Protein AF-A0A9E2X3F6-F1 (afdb_monomer)

Secondary structure (DSSP, 8-state):
-HHHHHHHHHHTTSTT--STHHHHHHHHHHHHHHHHHHHHHHHHTTTTSTTHHHHHHHHHHHHHHHHHHHHHHHHHHHHHHH-GGGSSSTT----HHHHHTT-HHHHHHHHT----TTTTTHHHHHHHHHH-

Solvent-accessible surface area (backbone atoms only — not comparable to full-atom values): 7876 Å² total; per-residue (Å²): 111,69,66,62,56,54,52,51,62,67,44,65,78,44,93,86,51,74,84,60,69,62,55,55,54,54,53,53,55,51,48,54,54,52,50,52,53,54,51,52,51,54,47,68,77,40,67,88,44,88,68,44,65,62,56,52,50,51,57,48,52,70,58,53,48,58,59,49,52,48,51,54,51,51,53,50,56,50,41,69,72,76,40,71,65,77,56,26,74,89,84,54,87,74,62,64,66,30,61,77,66,50,40,43,55,59,53,27,63,75,66,76,41,83,65,37,79,89,54,45,74,51,45,60,55,33,51,53,65,72,72,106

pLDDT: mean 71.15, std 11.15, range [44.84, 85.44]

Structure (mmCIF, N/CA/C/O backbone):
data_AF-A0A9E2X3F6-F1
#
_entry.id   AF-A0A9E2X3F6-F1
#
loop_
_atom_site.group_PDB
_atom_site.id
_atom_site.type_symbol
_atom_site.label_atom_id
_atom_site.label_alt_id
_atom_site.label_comp_id
_atom_site.label_asym_id
_atom_site.label_entity_id
_atom_site.label_seq_id
_atom_site.pdbx_PDB_ins_code
_atom_site.Cartn_x
_atom_site.Cartn_y
_atom_site.Cartn_z
_atom_site.occupancy
_atom_site.B_iso_or_equiv
_atom_site.auth_seq_id
_atom_site.auth_comp_id
_atom_site.auth_asym_id
_atom_site.auth_atom_id
_atom_site.pdbx_PDB_model_num
ATOM 1 N N . MET A 1 1 ? -3.197 -14.547 -2.027 1.00 50.81 1 MET A N 1
ATOM 2 C CA . MET A 1 1 ? -3.221 -13.470 -3.043 1.00 50.81 1 MET A CA 1
ATOM 3 C C . MET A 1 1 ? -1.952 -13.430 -3.884 1.00 50.81 1 MET A C 1
ATOM 5 O O . MET A 1 1 ? -2.072 -13.467 -5.096 1.00 50.81 1 MET A O 1
ATOM 9 N N . THR A 1 2 ? -0.755 -13.444 -3.293 1.00 49.09 2 THR A N 1
ATOM 10 C CA . THR A 1 2 ? 0.526 -13.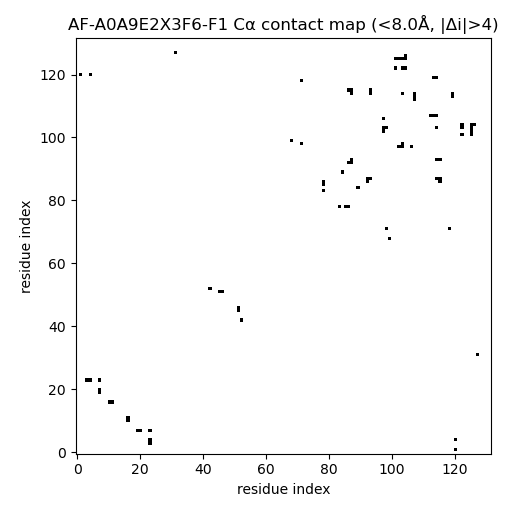394 -4.032 1.00 49.09 2 THR A CA 1
ATOM 11 C C . THR A 1 2 ? 0.735 -14.555 -5.012 1.00 49.09 2 THR A C 1
ATOM 13 O O . THR A 1 2 ? 1.149 -14.326 -6.141 1.00 49.09 2 THR A O 1
ATOM 16 N N . ILE A 1 3 ? 0.361 -15.784 -4.639 1.00 55.16 3 ILE A N 1
ATOM 17 C CA . ILE A 1 3 ? 0.476 -16.960 -5.524 1.00 55.16 3 ILE A CA 1
ATOM 18 C C . ILE A 1 3 ? -0.415 -16.820 -6.770 1.00 55.16 3 ILE A C 1
ATOM 20 O O . ILE A 1 3 ? 0.022 -17.143 -7.865 1.00 55.16 3 ILE A O 1
ATOM 24 N N . ALA A 1 4 ? -1.632 -16.285 -6.631 1.00 54.44 4 ALA A N 1
ATOM 25 C CA . ALA A 1 4 ? -2.560 -16.133 -7.755 1.00 54.44 4 ALA A CA 1
ATOM 26 C C . ALA A 1 4 ? -2.062 -15.111 -8.795 1.00 54.44 4 ALA A C 1
ATOM 28 O O . ALA A 1 4 ? -2.222 -15.330 -9.990 1.00 54.44 4 ALA A O 1
ATOM 29 N N . VAL A 1 5 ? -1.412 -14.035 -8.339 1.00 56.22 5 VAL A N 1
ATOM 30 C CA . VAL A 1 5 ? -0.845 -12.987 -9.207 1.00 56.22 5 VAL A CA 1
ATOM 31 C C . VAL A 1 5 ? 0.449 -13.449 -9.885 1.00 56.22 5 VAL A C 1
ATOM 33 O O . VAL A 1 5 ? 0.686 -13.150 -11.049 1.00 56.22 5 VAL A O 1
ATOM 36 N N . VAL A 1 6 ? 1.281 -14.225 -9.188 1.00 61.75 6 VAL A N 1
ATOM 37 C CA . VAL A 1 6 ? 2.499 -14.800 -9.785 1.00 61.75 6 VAL A CA 1
ATOM 38 C C . VAL A 1 6 ? 2.144 -15.861 -10.832 1.00 61.75 6 VAL A C 1
ATOM 40 O O . VAL A 1 6 ? 2.747 -15.901 -11.901 1.00 61.75 6 VAL A O 1
ATOM 43 N N . VAL A 1 7 ? 1.126 -16.683 -10.562 1.00 61.50 7 VAL A N 1
ATOM 44 C CA . VAL A 1 7 ? 0.634 -17.701 -11.502 1.00 61.50 7 VAL A CA 1
ATOM 45 C C . VAL A 1 7 ? -0.008 -17.067 -12.740 1.00 61.50 7 VAL A C 1
ATOM 47 O O . VAL A 1 7 ? 0.188 -17.578 -13.841 1.00 61.50 7 VAL A O 1
ATOM 50 N N . SER A 1 8 ? -0.720 -15.943 -12.604 1.00 56.91 8 SER A N 1
ATOM 51 C CA . SER A 1 8 ? -1.305 -15.259 -13.764 1.00 56.91 8 SER A CA 1
ATOM 52 C C . SER A 1 8 ? -0.246 -14.654 -14.684 1.00 56.91 8 SER A C 1
ATOM 54 O O . SER A 1 8 ? -0.401 -14.724 -15.899 1.00 56.91 8 SER A O 1
ATOM 56 N N . HIS A 1 9 ? 0.854 -14.128 -14.139 1.00 57.66 9 HIS A N 1
ATOM 57 C CA . HIS A 1 9 ? 1.935 -13.566 -14.952 1.00 57.66 9 HIS A CA 1
ATOM 58 C C . HIS A 1 9 ? 2.702 -14.644 -15.735 1.00 57.66 9 HIS A C 1
ATOM 60 O O . HIS A 1 9 ? 2.988 -14.449 -16.910 1.00 57.66 9 HIS A O 1
ATOM 66 N N . TYR A 1 10 ? 2.950 -15.812 -15.129 1.00 59.47 10 TYR A N 1
ATOM 67 C CA . TYR A 1 10 ? 3.650 -16.927 -15.787 1.00 59.47 10 TYR A CA 1
ATOM 68 C C . TYR A 1 10 ? 2.809 -17.672 -16.838 1.00 59.47 10 TYR A C 1
ATOM 70 O O . TYR A 1 10 ? 3.363 -18.239 -17.774 1.00 59.47 10 TYR A O 1
ATOM 78 N N . LEU A 1 11 ? 1.478 -17.696 -16.708 1.00 55.25 11 LEU A N 1
ATOM 79 C CA . LEU A 1 11 ? 0.592 -18.380 -17.664 1.00 55.25 11 LEU A CA 1
ATOM 80 C C . LEU A 1 11 ? 0.149 -17.489 -18.839 1.00 55.25 11 LEU A C 1
ATOM 82 O O . LEU A 1 11 ? -0.438 -17.995 -19.794 1.00 55.25 11 LEU A O 1
ATOM 86 N N . ALA A 1 12 ? 0.445 -16.186 -18.788 1.00 51.22 12 ALA A N 1
ATOM 87 C CA . ALA A 1 12 ? 0.141 -15.212 -19.840 1.00 51.22 12 ALA A CA 1
ATOM 88 C C . ALA A 1 12 ? 0.955 -15.417 -21.127 1.00 51.22 12 ALA A C 1
ATOM 90 O O . ALA A 1 12 ? 0.518 -15.018 -22.202 1.00 51.22 12 ALA A O 1
ATOM 91 N N . GLU A 1 13 ? 2.135 -16.035 -21.017 1.00 53.53 13 GLU A N 1
ATOM 92 C CA . GLU A 1 13 ? 3.046 -16.284 -22.141 1.00 53.53 13 GLU A CA 1
ATOM 93 C C . GLU A 1 13 ? 2.659 -17.515 -22.980 1.00 53.53 13 GLU A C 1
ATOM 95 O O . GLU A 1 13 ? 3.274 -17.781 -24.011 1.00 53.53 13 GLU A O 1
ATOM 100 N N . ILE A 1 14 ? 1.630 -18.272 -22.578 1.00 52.75 14 ILE A N 1
ATOM 101 C CA . ILE A 1 14 ? 1.162 -19.442 -23.326 1.00 52.75 14 ILE A CA 1
ATOM 102 C C . ILE A 1 14 ? 0.179 -18.975 -24.414 1.00 52.75 14 ILE A C 1
ATOM 104 O O . ILE A 1 14 ? -0.903 -18.473 -24.084 1.00 52.75 14 ILE A O 1
ATOM 108 N N . PRO A 1 15 ? 0.475 -19.176 -25.714 1.00 44.84 15 PRO A N 1
ATOM 109 C CA . PRO A 1 15 ? -0.506 -18.946 -26.764 1.00 44.84 15 PRO A CA 1
ATOM 110 C C . PRO A 1 15 ? -1.668 -19.925 -26.535 1.00 44.84 15 PRO A C 1
ATOM 112 O O . PRO A 1 15 ? -1.455 -21.135 -26.551 1.00 44.84 15 PRO A O 1
ATOM 115 N N . HIS A 1 16 ? -2.873 -19.387 -26.291 1.00 56.94 16 HIS A N 1
ATOM 116 C CA . HIS A 1 16 ? -4.110 -20.068 -25.840 1.00 56.94 16 HIS A CA 1
ATOM 117 C C . HIS A 1 16 ? -4.336 -20.192 -24.315 1.00 56.94 16 HIS A C 1
ATOM 119 O O . HIS A 1 16 ? -5.149 -21.008 -23.879 1.00 56.94 16 HIS A O 1
ATOM 125 N N . GLY A 1 17 ? -3.683 -19.357 -23.500 1.00 47.09 17 GLY A N 1
ATOM 126 C CA . GLY A 1 17 ? -3.933 -19.253 -22.059 1.00 47.09 17 GLY A CA 1
ATOM 127 C C . GLY A 1 17 ? -5.396 -18.942 -21.698 1.00 47.09 17 GLY A C 1
ATOM 128 O O . GLY A 1 17 ? -6.033 -18.056 -22.261 1.00 47.09 17 GLY A O 1
ATOM 129 N N . ILE A 1 18 ? -5.913 -19.708 -20.737 1.00 54.97 18 ILE A N 1
ATOM 130 C CA . ILE A 1 18 ? -7.241 -19.612 -20.110 1.00 54.97 18 ILE A CA 1
ATOM 131 C C . ILE A 1 18 ? -7.536 -18.138 -19.745 1.00 54.97 18 ILE A C 1
ATOM 133 O O . ILE A 1 18 ? -6.625 -17.485 -19.232 1.00 54.97 18 ILE A O 1
ATOM 137 N N . PRO A 1 19 ? -8.768 -17.603 -19.910 1.00 52.75 19 PRO A N 1
ATOM 138 C CA . PRO A 1 19 ? -9.151 -16.243 -19.492 1.00 52.75 19 PRO A CA 1
ATOM 139 C C . PRO A 1 19 ? -9.201 -16.082 -17.954 1.00 52.75 19 PRO A C 1
ATOM 141 O O . PRO A 1 19 ? -10.133 -15.535 -17.378 1.00 52.75 19 PRO A O 1
ATOM 144 N N . ALA A 1 20 ? -8.179 -16.566 -17.251 1.00 52.72 20 ALA A N 1
ATOM 145 C CA . ALA A 1 20 ? -7.967 -16.407 -15.820 1.00 52.72 20 ALA A CA 1
ATOM 146 C C . ALA A 1 20 ? -7.478 -14.990 -15.453 1.00 52.72 20 ALA A C 1
ATOM 148 O O . ALA A 1 20 ? -7.402 -14.654 -14.272 1.00 52.72 20 ALA A O 1
ATOM 149 N N . PHE A 1 21 ? -7.175 -14.148 -16.449 1.00 50.94 21 PHE A N 1
ATOM 150 C CA . PHE A 1 21 ? -6.758 -12.758 -16.254 1.00 50.94 21 PHE A CA 1
ATOM 151 C C . PHE A 1 21 ? -7.871 -11.854 -15.707 1.00 50.94 21 PHE A C 1
ATOM 153 O O . PHE A 1 21 ? -7.578 -10.991 -14.884 1.00 50.94 21 PHE A O 1
ATOM 160 N N . GLU A 1 22 ? -9.139 -12.070 -16.074 1.00 53.09 22 GLU A N 1
ATOM 161 C CA . GLU A 1 22 ? -10.256 -11.278 -15.525 1.00 53.09 22 GLU A CA 1
ATOM 162 C C . GLU A 1 22 ? -10.549 -11.620 -14.057 1.00 53.09 22 GLU A C 1
ATOM 164 O O . GLU A 1 22 ? -10.910 -10.752 -13.262 1.00 53.09 22 GLU A O 1
ATOM 169 N N . VAL A 1 23 ? -10.313 -12.872 -13.656 1.00 57.25 23 VAL A N 1
ATOM 170 C CA . VAL A 1 23 ? -10.591 -13.345 -12.290 1.00 57.25 23 VAL A CA 1
ATOM 171 C C . VAL A 1 23 ? -9.664 -12.681 -11.263 1.00 57.25 23 VAL A C 1
ATOM 173 O O . VAL A 1 23 ? -10.073 -12.430 -10.129 1.00 57.25 23 VAL A O 1
ATOM 176 N N . GLY A 1 24 ? -8.427 -12.355 -11.657 1.00 61.66 24 GLY A N 1
ATOM 177 C CA . GLY A 1 24 ? -7.458 -11.686 -10.787 1.00 61.66 24 GLY A CA 1
ATOM 178 C C . GLY A 1 24 ? -7.898 -10.284 -10.359 1.00 61.66 24 GLY A C 1
ATOM 179 O O . GLY A 1 24 ? -7.782 -9.949 -9.183 1.00 61.66 24 GLY A O 1
ATOM 180 N N . TRP A 1 25 ? -8.451 -9.494 -11.283 1.00 65.69 25 TRP A N 1
ATOM 181 C CA . TRP A 1 25 ? -8.937 -8.138 -10.999 1.00 65.69 25 TRP A CA 1
ATOM 182 C C . TRP A 1 25 ? -10.188 -8.151 -10.119 1.00 65.69 25 TRP A C 1
ATOM 184 O O . TRP A 1 25 ? -10.235 -7.450 -9.112 1.00 65.69 25 TRP A O 1
ATOM 194 N N . ILE A 1 26 ? -11.139 -9.043 -10.411 1.00 74.94 26 ILE A N 1
ATOM 195 C CA . ILE A 1 26 ? -12.354 -9.214 -9.598 1.00 74.94 26 ILE A CA 1
ATOM 196 C C . ILE A 1 26 ? -12.002 -9.604 -8.154 1.00 74.94 26 ILE A C 1
ATOM 198 O O . ILE A 1 26 ? -12.633 -9.135 -7.208 1.00 74.94 26 ILE A O 1
ATOM 202 N N . ALA A 1 27 ? -10.980 -10.443 -7.958 1.00 72.94 27 ALA A N 1
ATOM 203 C CA . ALA A 1 27 ? -10.528 -10.824 -6.622 1.00 72.94 27 ALA A CA 1
ATOM 204 C C . ALA A 1 27 ? -9.953 -9.637 -5.829 1.00 72.94 27 ALA A C 1
ATOM 206 O O . ALA A 1 27 ? -10.124 -9.582 -4.610 1.00 72.94 27 ALA A O 1
ATOM 207 N N . VAL A 1 28 ? -9.291 -8.693 -6.504 1.00 72.88 28 VAL A N 1
ATOM 208 C CA . VAL A 1 28 ? -8.776 -7.462 -5.888 1.00 72.88 28 VAL A CA 1
ATOM 209 C C . VAL A 1 28 ? -9.933 -6.550 -5.478 1.00 72.88 28 VAL A C 1
ATOM 211 O O . VAL A 1 28 ? -9.974 -6.109 -4.329 1.00 72.88 28 VAL A O 1
ATOM 214 N N . ASP A 1 29 ? -10.916 -6.348 -6.355 1.00 78.50 29 ASP A N 1
ATOM 215 C CA . ASP A 1 29 ? -12.100 -5.536 -6.046 1.00 78.50 29 ASP A CA 1
ATOM 216 C C . ASP A 1 29 ? -12.903 -6.130 -4.879 1.00 78.50 29 ASP A C 1
ATOM 218 O O . ASP A 1 29 ? -13.253 -5.433 -3.923 1.00 78.50 29 ASP A O 1
ATOM 222 N N . ALA A 1 30 ? -13.130 -7.447 -4.899 1.00 81.38 30 ALA A N 1
ATOM 223 C CA . ALA A 1 30 ? -13.812 -8.155 -3.819 1.00 81.38 30 ALA A CA 1
ATOM 224 C C . ALA A 1 30 ? -13.055 -8.047 -2.485 1.00 81.38 30 ALA A C 1
ATOM 226 O O . ALA A 1 30 ? -13.679 -7.886 -1.434 1.00 81.38 30 ALA A O 1
ATOM 227 N N . PHE A 1 31 ? -11.719 -8.099 -2.511 1.00 79.88 31 PHE A N 1
ATOM 228 C CA . PHE A 1 31 ? -10.893 -7.924 -1.318 1.00 79.88 31 PHE A CA 1
ATOM 229 C C . PHE A 1 31 ? -11.077 -6.533 -0.695 1.00 79.88 31 PHE A C 1
ATOM 231 O O . PHE A 1 31 ? -11.286 -6.438 0.517 1.00 79.88 31 PHE A O 1
ATOM 238 N N . PHE A 1 32 ? -11.079 -5.466 -1.503 1.00 77.94 32 PHE A N 1
ATOM 239 C CA . PHE A 1 32 ? -11.294 -4.103 -1.006 1.00 77.94 32 PHE A CA 1
ATOM 240 C C . PHE A 1 32 ? -12.693 -3.912 -0.410 1.00 77.94 32 PHE A C 1
ATOM 242 O O . PHE A 1 32 ? -12.818 -3.373 0.693 1.00 77.94 32 PHE A O 1
ATOM 249 N N . VAL A 1 33 ? -13.738 -4.411 -1.079 1.00 83.88 33 VAL A N 1
ATOM 250 C CA . VAL A 1 33 ? -15.124 -4.326 -0.581 1.00 83.88 33 VAL A CA 1
ATOM 251 C C . VAL A 1 33 ? -15.280 -5.065 0.750 1.00 83.88 33 VAL A C 1
ATOM 253 O O . VAL A 1 33 ? -15.851 -4.525 1.700 1.00 83.88 33 VAL A O 1
ATOM 256 N N . LEU A 1 34 ? -14.743 -6.285 0.851 1.00 84.06 34 LEU A N 1
ATOM 257 C CA . LEU A 1 34 ? -14.814 -7.080 2.078 1.00 84.06 34 LEU A CA 1
ATOM 258 C C . LEU A 1 34 ? -14.001 -6.462 3.220 1.00 84.06 34 LEU A C 1
ATOM 260 O O . LEU A 1 34 ? -14.471 -6.463 4.359 1.00 84.06 34 LEU A O 1
ATOM 264 N N . SER A 1 35 ? -12.816 -5.913 2.934 1.00 80.44 35 SER A N 1
ATOM 265 C CA . SER A 1 35 ? -12.009 -5.212 3.938 1.00 80.44 35 SER A CA 1
ATOM 266 C C . SER A 1 35 ? -12.777 -4.014 4.505 1.00 80.44 35 SER A C 1
ATOM 268 O O . SER A 1 35 ? -12.950 -3.919 5.721 1.00 80.44 35 SER A O 1
ATOM 270 N N . GLY A 1 36 ? -13.354 -3.177 3.633 1.00 79.31 36 GLY A N 1
ATOM 271 C CA . GLY A 1 36 ? -14.189 -2.036 4.023 1.00 79.31 36 GLY A CA 1
ATOM 272 C C . GLY A 1 36 ? -15.390 -2.435 4.883 1.00 79.31 36 GLY A C 1
ATOM 273 O O . GLY A 1 36 ? -15.612 -1.854 5.945 1.00 79.31 36 GLY A O 1
ATOM 274 N N . TYR A 1 37 ? -16.124 -3.478 4.482 1.00 84.50 37 TYR A N 1
ATOM 275 C CA . TYR A 1 37 ? -17.259 -3.999 5.251 1.00 84.50 37 TYR A CA 1
ATOM 276 C C . TYR A 1 37 ? -16.851 -4.466 6.656 1.00 84.50 37 TYR A C 1
ATOM 278 O O . TYR A 1 37 ? -17.541 -4.186 7.638 1.00 84.50 37 TYR A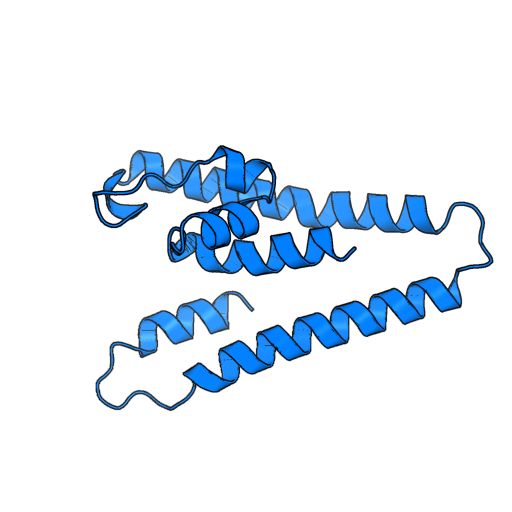 O 1
ATOM 286 N N . LEU A 1 38 ? -15.723 -5.168 6.775 1.00 81.56 38 LEU A N 1
ATOM 287 C CA . LEU A 1 38 ? -15.260 -5.730 8.043 1.00 81.56 38 LEU A CA 1
ATOM 288 C C . LEU A 1 38 ? -14.752 -4.637 8.996 1.00 81.56 38 LEU A C 1
ATOM 290 O O . LEU A 1 38 ? -15.020 -4.701 10.196 1.00 81.56 38 LEU A O 1
ATOM 294 N N . ILE A 1 39 ? -14.079 -3.608 8.468 1.00 76.56 39 ILE A N 1
ATOM 295 C CA . ILE A 1 39 ? -13.666 -2.425 9.239 1.00 76.56 39 ILE A CA 1
ATOM 296 C C . ILE A 1 39 ? -14.895 -1.653 9.722 1.00 76.56 39 ILE A C 1
ATOM 298 O O . ILE A 1 39 ? -14.990 -1.357 10.910 1.00 76.56 39 ILE A O 1
ATOM 302 N N . ALA A 1 40 ? -15.847 -1.368 8.828 1.00 80.88 40 ALA A N 1
ATOM 303 C CA . ALA A 1 40 ? -17.049 -0.610 9.162 1.00 80.88 40 ALA A CA 1
ATOM 304 C C . ALA A 1 40 ? -17.866 -1.298 10.266 1.00 80.88 40 ALA A C 1
ATOM 306 O O . ALA A 1 40 ? -18.232 -0.649 11.244 1.00 80.88 40 ALA A O 1
ATOM 307 N N . ASN A 1 41 ? -18.078 -2.616 10.170 1.00 79.38 41 ASN A N 1
ATOM 308 C CA . ASN A 1 41 ? -18.749 -3.380 11.228 1.00 79.38 41 ASN A CA 1
ATOM 309 C C . ASN A 1 41 ? -17.982 -3.329 12.553 1.00 79.38 41 ASN A C 1
ATOM 311 O O . ASN A 1 41 ? -18.581 -3.118 13.601 1.00 79.38 41 ASN A O 1
ATOM 315 N N . LEU A 1 42 ? -16.655 -3.468 12.522 1.00 76.56 42 LEU A N 1
ATOM 316 C CA . LEU A 1 42 ? -15.850 -3.423 13.741 1.00 76.56 42 LEU A CA 1
ATOM 317 C C . LEU A 1 42 ? -15.881 -2.044 14.419 1.00 76.56 42 LEU A C 1
ATOM 319 O O . LEU A 1 42 ? -15.848 -1.966 15.648 1.00 76.56 42 LEU A O 1
ATOM 323 N N . ILE A 1 43 ? -15.917 -0.973 13.624 1.00 76.06 43 ILE A N 1
ATOM 324 C CA . ILE A 1 43 ? -16.063 0.401 14.109 1.00 76.06 43 ILE A CA 1
ATOM 325 C C . ILE A 1 43 ? -17.442 0.582 14.745 1.00 76.06 43 ILE A C 1
ATOM 327 O O . ILE A 1 43 ? -17.515 1.064 15.873 1.00 76.06 43 ILE A O 1
ATOM 331 N N . LEU A 1 44 ? -18.510 0.154 14.066 1.00 77.88 44 LEU A N 1
ATOM 332 C CA . LEU A 1 44 ? -19.883 0.249 14.571 1.00 77.88 44 LEU A CA 1
ATOM 333 C C . LEU A 1 44 ? -20.078 -0.540 15.875 1.00 77.88 44 LEU A C 1
ATOM 335 O O . LEU A 1 44 ? -20.657 -0.012 16.819 1.00 77.88 44 LEU A O 1
ATOM 339 N N . ASP A 1 45 ? -19.513 -1.745 15.977 1.00 76.00 45 ASP A N 1
ATOM 340 C CA . ASP A 1 45 ? -19.615 -2.603 17.168 1.00 76.00 45 ASP A CA 1
ATOM 341 C C . ASP A 1 45 ? -18.902 -2.039 18.408 1.00 76.00 45 ASP A C 1
ATOM 343 O O . ASP A 1 45 ? -19.127 -2.496 19.533 1.00 76.00 45 ASP A O 1
ATOM 347 N N . LYS A 1 46 ? -17.960 -1.107 18.226 1.00 69.12 46 LYS A N 1
ATOM 348 C CA . LYS A 1 46 ? -17.052 -0.666 19.298 1.00 69.12 46 LYS A CA 1
ATOM 349 C C . LYS A 1 46 ? -16.913 0.846 19.410 1.00 69.12 46 LYS A C 1
ATOM 351 O O . LYS A 1 46 ? -16.021 1.315 20.121 1.00 69.12 46 LYS A O 1
ATOM 356 N N . ILE A 1 47 ? -17.821 1.585 18.776 1.00 70.88 47 ILE A N 1
ATOM 357 C CA . ILE A 1 47 ? -17.835 3.050 18.760 1.00 70.88 47 ILE A CA 1
ATOM 358 C C . ILE A 1 47 ? -17.967 3.648 20.171 1.00 70.88 47 ILE A C 1
ATOM 360 O O . ILE A 1 47 ? -17.370 4.681 20.458 1.00 70.88 47 ILE A O 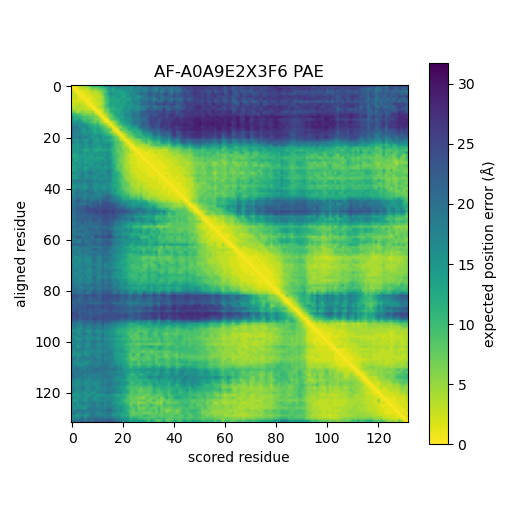1
ATOM 364 N N . ASP A 1 48 ? -18.639 2.937 21.084 1.00 69.88 48 ASP A N 1
ATOM 365 C CA . ASP A 1 48 ? -18.889 3.385 22.462 1.00 69.88 48 ASP A CA 1
ATOM 366 C C . ASP A 1 48 ? -17.709 3.163 23.428 1.00 69.88 48 ASP A C 1
ATOM 368 O O . ASP A 1 48 ? -17.771 3.547 24.599 1.00 69.88 48 ASP A O 1
ATOM 372 N N . ARG A 1 49 ? -16.604 2.540 22.986 1.00 69.94 49 ARG A N 1
ATOM 373 C CA . ARG A 1 49 ? -15.427 2.316 23.842 1.00 69.94 49 ARG A CA 1
ATOM 374 C C . ARG A 1 49 ? -14.349 3.368 23.608 1.00 69.94 49 ARG A C 1
ATOM 376 O O . ARG A 1 49 ? -13.646 3.351 22.597 1.00 69.94 49 ARG A O 1
ATOM 383 N N . ALA A 1 50 ? -14.135 4.218 24.613 1.00 62.34 50 ALA A N 1
ATOM 384 C CA . ALA A 1 50 ? -12.996 5.132 24.659 1.00 62.34 50 ALA A CA 1
ATOM 385 C C . ALA A 1 50 ? -11.669 4.372 24.426 1.00 62.34 50 ALA A C 1
ATOM 387 O O . ALA A 1 50 ? -11.443 3.309 25.006 1.00 62.34 50 ALA A O 1
ATOM 388 N N . ASN A 1 51 ? -10.797 4.915 23.568 1.00 66.50 51 ASN A N 1
ATOM 389 C CA . ASN A 1 51 ? -9.503 4.349 23.140 1.00 66.50 51 ASN A CA 1
ATOM 390 C C . ASN A 1 51 ? -9.533 3.070 22.279 1.00 66.50 51 ASN A C 1
ATOM 392 O O . ASN A 1 51 ? -8.464 2.531 21.978 1.00 66.50 51 ASN A O 1
ATOM 396 N N . PHE A 1 52 ? -10.698 2.581 21.833 1.00 68.25 52 PHE A N 1
ATOM 397 C CA . PHE A 1 52 ? -10.739 1.385 20.983 1.00 68.25 52 PHE A CA 1
ATOM 398 C C . PHE A 1 52 ? -10.021 1.589 19.640 1.00 68.25 52 PHE A C 1
ATOM 400 O O . PHE A 1 52 ? -9.228 0.734 19.241 1.00 68.25 52 PHE A O 1
ATOM 407 N N . PHE A 1 53 ? -10.237 2.738 18.993 1.00 68.00 53 PHE A N 1
ATOM 408 C CA . PHE A 1 53 ? -9.619 3.069 17.710 1.00 68.00 53 PHE A CA 1
ATOM 409 C C . PHE A 1 53 ? -8.089 2.992 17.788 1.00 68.00 53 PHE A C 1
ATOM 411 O O . PHE A 1 53 ? -7.481 2.198 17.075 1.00 68.00 53 PHE A O 1
ATOM 418 N N . SER A 1 54 ? -7.456 3.709 18.719 1.00 70.12 54 SER A N 1
ATOM 419 C CA . SER A 1 54 ? -5.990 3.766 18.817 1.00 70.12 54 SER A CA 1
ATOM 420 C C . SER A 1 54 ? -5.350 2.392 19.045 1.00 70.12 54 SER A C 1
ATOM 422 O O . SER A 1 54 ? -4.356 2.056 18.408 1.00 70.12 54 SER A O 1
ATOM 424 N N . VAL A 1 55 ? -5.929 1.557 19.914 1.00 75.25 55 VAL A N 1
ATOM 425 C CA . VAL A 1 55 ? -5.391 0.212 20.191 1.00 75.25 55 VAL A CA 1
ATOM 426 C C . VAL A 1 55 ? -5.593 -0.726 19.002 1.00 75.25 55 VAL A C 1
ATOM 428 O O . VAL A 1 55 ? -4.729 -1.560 18.721 1.00 75.25 55 VAL A O 1
ATOM 431 N N . PHE A 1 56 ? -6.721 -0.602 18.304 1.00 74.38 56 PHE A N 1
ATOM 432 C CA . PHE A 1 56 ? -7.000 -1.389 17.112 1.00 74.38 56 PHE A CA 1
ATOM 433 C C . PHE A 1 56 ? -6.034 -1.045 15.971 1.00 74.38 56 PHE A C 1
ATOM 435 O O . PHE A 1 56 ? -5.389 -1.951 15.436 1.00 74.38 56 PHE A O 1
ATOM 442 N N . TYR A 1 57 ? -5.866 0.247 15.673 1.00 72.69 57 TYR A N 1
ATOM 443 C CA . TYR A 1 57 ? -4.954 0.729 14.637 1.00 72.69 57 TYR A CA 1
ATOM 444 C C . TYR A 1 57 ? -3.507 0.335 14.935 1.00 72.69 57 TYR A C 1
ATOM 446 O O . TYR A 1 57 ? -2.869 -0.310 14.107 1.00 72.69 57 TYR A O 1
ATOM 454 N N . VAL A 1 58 ? -3.004 0.610 16.143 1.00 77.00 58 VAL A N 1
ATOM 455 C CA . VAL A 1 58 ? -1.604 0.318 16.502 1.00 77.00 58 VAL A CA 1
ATOM 456 C C . VAL A 1 58 ? -1.288 -1.176 16.400 1.00 77.00 58 VAL A C 1
ATOM 458 O O . VAL A 1 58 ? -0.253 -1.553 15.857 1.00 77.00 58 VAL A O 1
ATOM 461 N N . ARG A 1 59 ? -2.185 -2.058 16.862 1.00 77.81 59 ARG A N 1
ATOM 462 C CA . ARG A 1 59 ? -1.965 -3.513 16.762 1.00 77.81 59 ARG A CA 1
ATOM 463 C C . ARG A 1 59 ? -1.943 -4.006 15.320 1.00 77.81 59 ARG A C 1
ATOM 465 O O . ARG A 1 59 ? -1.211 -4.947 15.021 1.00 77.81 59 ARG A O 1
ATOM 472 N N . ARG A 1 60 ? -2.751 -3.403 14.445 1.00 78.12 60 ARG A N 1
ATOM 473 C CA . ARG A 1 60 ? -2.806 -3.765 13.028 1.00 78.12 60 ARG A CA 1
ATOM 474 C C . ARG A 1 60 ? -1.550 -3.289 12.301 1.00 78.12 60 ARG A C 1
ATOM 476 O O . ARG A 1 60 ? -0.864 -4.129 11.723 1.00 78.12 60 ARG A O 1
ATOM 483 N N . PHE A 1 61 ? -1.191 -2.015 12.467 1.00 78.69 61 PHE A N 1
ATOM 484 C CA . PHE A 1 61 ? 0.029 -1.416 11.919 1.00 78.69 61 PHE A CA 1
ATOM 485 C C . PHE A 1 61 ? 1.291 -2.175 12.348 1.00 78.69 61 PHE A C 1
ATOM 487 O O . PHE A 1 61 ? 2.126 -2.518 11.515 1.00 78.69 61 PHE A O 1
ATOM 494 N N . CYS A 1 62 ? 1.414 -2.536 13.631 1.00 78.50 62 CYS A N 1
ATOM 495 C CA . CYS A 1 62 ? 2.553 -3.317 14.125 1.00 78.50 62 CYS A CA 1
ATOM 496 C C . CYS A 1 62 ? 2.606 -4.758 13.593 1.00 78.50 62 CYS A C 1
ATOM 498 O O . CYS A 1 62 ? 3.618 -5.423 13.796 1.00 78.50 62 CYS A O 1
ATOM 500 N N . ARG A 1 63 ? 1.553 -5.266 12.940 1.00 77.81 63 ARG A N 1
ATOM 501 C CA . ARG A 1 63 ? 1.533 -6.613 12.351 1.00 77.81 63 ARG A CA 1
ATOM 502 C C . ARG A 1 63 ? 1.800 -6.596 10.846 1.00 77.81 63 ARG A C 1
ATOM 504 O O . ARG A 1 63 ? 2.500 -7.482 10.368 1.00 77.81 63 ARG A O 1
ATOM 511 N N . THR A 1 64 ? 1.251 -5.631 10.108 1.00 79.19 64 THR A N 1
ATOM 512 C CA . THR A 1 64 ? 1.349 -5.551 8.636 1.00 79.19 64 THR A CA 1
ATOM 513 C C . THR A 1 64 ? 2.639 -4.874 8.171 1.00 79.19 64 THR A C 1
ATOM 515 O O . THR A 1 64 ? 3.326 -5.401 7.287 1.00 79.19 64 THR A O 1
ATOM 518 N N . LEU A 1 65 ? 3.036 -3.771 8.817 1.00 80.38 65 LEU A N 1
ATOM 519 C CA . LEU A 1 65 ? 4.239 -3.020 8.450 1.00 80.38 65 LEU A CA 1
ATOM 520 C C . LEU A 1 65 ? 5.536 -3.840 8.524 1.00 80.38 65 LEU A C 1
ATOM 522 O O . LEU A 1 65 ? 6.325 -3.745 7.584 1.00 80.38 65 LEU A O 1
ATOM 526 N N . PRO A 1 66 ? 5.798 -4.672 9.557 1.00 80.50 66 PRO A N 1
ATOM 527 C CA . PRO A 1 66 ? 7.057 -5.411 9.623 1.00 80.50 66 PRO A CA 1
ATOM 528 C C . PRO A 1 66 ? 7.223 -6.368 8.446 1.00 80.50 66 PRO A C 1
ATOM 530 O O . PRO A 1 66 ? 8.295 -6.427 7.851 1.00 80.50 66 PRO A O 1
ATOM 533 N N . SER A 1 67 ? 6.154 -7.080 8.071 1.00 83.62 67 SER A N 1
ATOM 534 C CA . SER A 1 67 ? 6.185 -7.974 6.910 1.00 83.62 67 SER A CA 1
ATOM 535 C C . SER A 1 67 ? 6.375 -7.217 5.599 1.00 83.62 67 SER A C 1
ATOM 537 O O . SER A 1 67 ? 7.090 -7.698 4.721 1.00 83.62 67 SER A O 1
ATOM 539 N N . TYR A 1 68 ? 5.788 -6.023 5.481 1.00 84.12 68 TYR A N 1
ATOM 540 C CA . TYR A 1 68 ? 5.953 -5.170 4.312 1.00 84.12 68 TYR A CA 1
ATOM 541 C C . TYR A 1 68 ? 7.397 -4.690 4.159 1.00 84.12 68 TYR A C 1
ATOM 543 O O . TYR A 1 68 ? 8.021 -4.932 3.127 1.00 84.12 68 TYR A O 1
ATOM 551 N N . PHE A 1 69 ? 7.957 -4.073 5.204 1.00 83.56 69 PHE A N 1
ATOM 552 C CA . PHE A 1 69 ? 9.329 -3.572 5.171 1.00 83.56 69 PHE A CA 1
ATOM 553 C C . PHE A 1 69 ? 10.339 -4.696 4.974 1.00 83.56 69 PHE A C 1
ATOM 555 O O . PHE A 1 69 ? 11.276 -4.528 4.201 1.00 83.56 69 PHE A O 1
ATOM 562 N N . LEU A 1 70 ? 10.132 -5.855 5.605 1.00 85.44 70 LEU A N 1
ATOM 563 C CA . LEU A 1 70 ? 10.990 -7.018 5.397 1.00 85.44 70 LEU A CA 1
ATOM 564 C C . LEU A 1 70 ? 10.948 -7.461 3.931 1.00 85.44 70 LEU A C 1
ATOM 566 O O . LEU A 1 70 ? 11.998 -7.620 3.322 1.00 85.44 70 LEU A O 1
ATOM 570 N N . CYS A 1 71 ? 9.761 -7.568 3.329 1.00 83.31 71 CYS A N 1
ATOM 571 C CA . CYS A 1 71 ? 9.621 -7.925 1.918 1.00 83.31 71 CYS A CA 1
ATOM 572 C C . CYS A 1 71 ? 10.327 -6.920 0.991 1.00 83.31 71 CYS A C 1
ATOM 574 O O . CYS A 1 71 ? 11.128 -7.330 0.151 1.00 83.31 71 CYS A O 1
ATOM 576 N N . VAL A 1 72 ? 10.096 -5.616 1.185 1.00 81.44 72 VAL A N 1
ATOM 577 C CA . VAL A 1 72 ? 10.714 -4.550 0.377 1.00 81.44 72 VAL A CA 1
ATOM 578 C C . VAL A 1 72 ? 12.234 -4.548 0.533 1.00 81.44 72 VAL A C 1
ATOM 580 O O . VAL A 1 72 ? 12.941 -4.510 -0.468 1.00 81.44 72 VAL A O 1
ATOM 583 N N . ILE A 1 73 ? 12.754 -4.632 1.761 1.00 82.44 73 ILE A N 1
ATOM 584 C CA . ILE A 1 73 ? 14.200 -4.622 2.031 1.00 82.44 73 ILE A CA 1
ATOM 585 C C . ILE A 1 73 ? 14.865 -5.887 1.487 1.00 82.44 73 ILE A C 1
ATOM 587 O O . ILE A 1 73 ? 15.916 -5.793 0.860 1.00 82.44 73 ILE A O 1
ATOM 591 N N . THR A 1 74 ? 14.272 -7.065 1.696 1.00 82.81 74 THR A N 1
ATOM 592 C CA . THR A 1 74 ? 14.824 -8.333 1.206 1.00 82.81 74 THR A CA 1
ATOM 593 C C . THR A 1 74 ? 14.842 -8.373 -0.316 1.00 82.81 74 THR A C 1
ATOM 595 O O . THR A 1 74 ? 15.874 -8.706 -0.891 1.00 82.81 74 THR A O 1
ATOM 598 N N . LEU A 1 75 ? 13.752 -7.982 -0.981 1.00 77.81 75 LEU A N 1
ATOM 599 C CA . LEU A 1 75 ? 13.730 -7.881 -2.441 1.00 77.81 75 LEU A CA 1
ATOM 600 C C . LEU A 1 75 ? 14.732 -6.836 -2.934 1.00 77.81 75 LEU A C 1
ATOM 602 O O . LEU A 1 75 ? 15.461 -7.103 -3.887 1.00 77.81 75 LEU A O 1
ATOM 606 N N . PHE A 1 76 ? 14.842 -5.695 -2.246 1.00 75.88 76 PHE A N 1
ATOM 607 C CA . PHE A 1 76 ? 15.815 -4.669 -2.602 1.00 75.88 76 PHE A CA 1
ATOM 608 C C . PHE A 1 76 ? 17.258 -5.178 -2.499 1.00 75.88 76 PHE A C 1
ATOM 610 O O . PHE A 1 76 ? 18.057 -4.974 -3.410 1.00 75.88 76 PHE A O 1
ATOM 617 N N . ALA A 1 77 ? 17.582 -5.889 -1.419 1.00 79.44 77 ALA A N 1
ATOM 618 C CA . ALA A 1 77 ? 18.898 -6.473 -1.188 1.00 79.44 77 ALA A CA 1
ATOM 619 C C . ALA A 1 77 ? 19.234 -7.598 -2.181 1.00 79.44 77 ALA A C 1
ATOM 621 O O . ALA A 1 77 ? 20.368 -7.704 -2.632 1.00 79.44 77 ALA A O 1
ATOM 622 N N . ILE A 1 78 ? 18.260 -8.433 -2.546 1.00 76.50 78 ILE A N 1
ATOM 623 C CA . ILE A 1 78 ? 18.455 -9.504 -3.533 1.00 76.50 78 ILE A CA 1
ATOM 624 C C . ILE A 1 78 ? 18.737 -8.907 -4.913 1.00 76.50 78 ILE A C 1
ATOM 626 O O . ILE A 1 78 ? 19.688 -9.299 -5.590 1.00 76.50 78 ILE A O 1
ATOM 630 N N . LEU A 1 79 ? 17.929 -7.936 -5.331 1.00 70.56 79 LEU A N 1
ATOM 631 C CA . LEU A 1 79 ? 18.035 -7.356 -6.662 1.00 70.56 79 LEU A CA 1
ATOM 632 C C . LEU A 1 79 ? 19.231 -6.395 -6.795 1.00 70.56 79 LEU A C 1
ATOM 634 O O . LEU A 1 79 ? 19.740 -6.219 -7.899 1.00 70.56 79 LEU A O 1
ATOM 638 N N . SER A 1 80 ? 19.714 -5.783 -5.706 1.00 69.69 80 SER A N 1
ATOM 639 C CA . SER A 1 80 ? 20.964 -5.005 -5.733 1.00 69.69 80 SER A CA 1
ATOM 640 C C . SER A 1 80 ? 22.199 -5.885 -5.963 1.00 69.69 80 SER A C 1
ATOM 642 O O . SER A 1 80 ? 23.185 -5.413 -6.525 1.00 69.69 80 SER A O 1
ATOM 644 N N . VAL A 1 81 ? 22.127 -7.169 -5.590 1.00 74.00 81 VAL A N 1
ATOM 645 C CA . VAL A 1 81 ? 23.187 -8.167 -5.803 1.00 74.00 81 VAL A CA 1
ATOM 646 C C . VAL A 1 81 ? 23.067 -8.853 -7.169 1.00 74.00 81 VAL A C 1
ATOM 648 O O . VAL A 1 81 ? 24.082 -9.103 -7.813 1.00 74.00 81 VAL A O 1
ATOM 651 N N . LEU A 1 82 ? 21.846 -9.151 -7.632 1.00 68.50 82 LEU A N 1
ATOM 652 C CA . LEU A 1 82 ? 21.599 -9.948 -8.847 1.00 68.50 82 LEU A CA 1
ATOM 653 C C . LEU A 1 82 ? 21.627 -9.168 -10.176 1.00 68.50 82 LEU A C 1
ATOM 655 O O . LEU A 1 82 ? 21.515 -9.804 -11.220 1.00 68.50 82 LEU A O 1
ATOM 659 N N . SER A 1 83 ? 21.850 -7.847 -10.143 1.00 60.25 83 SER A N 1
ATOM 660 C CA . SER A 1 83 ? 22.015 -6.897 -11.266 1.00 60.25 83 SER A CA 1
ATOM 661 C C . SER A 1 83 ? 20.887 -5.846 -11.335 1.00 60.25 83 SER A C 1
ATOM 663 O O . SER A 1 83 ? 19.707 -6.208 -11.381 1.00 60.25 83 SER A O 1
ATOM 665 N N . PRO A 1 84 ? 21.220 -4.537 -11.416 1.00 59.56 84 PRO A N 1
ATOM 666 C CA . PRO A 1 84 ? 20.240 -3.448 -11.460 1.00 59.56 84 PRO A CA 1
ATOM 667 C C . PRO A 1 84 ? 19.292 -3.498 -12.667 1.00 59.56 84 PRO A C 1
ATOM 669 O O . PRO A 1 84 ? 18.214 -2.920 -12.614 1.00 59.56 84 PRO A O 1
ATOM 672 N N . HIS A 1 85 ? 19.652 -4.203 -13.741 1.00 57.53 85 HIS A N 1
ATOM 673 C CA . HIS A 1 85 ? 18.837 -4.291 -14.959 1.00 57.53 85 HIS A CA 1
ATOM 674 C C . HIS A 1 85 ? 17.564 -5.142 -14.808 1.00 57.53 85 HIS A C 1
ATOM 676 O O . HIS A 1 85 ? 16.721 -5.125 -15.694 1.00 57.53 85 HIS A O 1
ATOM 682 N N . ILE A 1 86 ? 17.409 -5.878 -13.700 1.00 58.41 86 ILE A N 1
ATOM 683 C CA . ILE A 1 86 ? 16.211 -6.692 -13.407 1.00 58.41 86 ILE A CA 1
ATOM 684 C C . ILE A 1 86 ? 15.107 -5.843 -12.741 1.00 58.41 86 ILE A C 1
ATOM 686 O O . ILE A 1 86 ? 13.939 -6.229 -12.717 1.00 58.41 86 ILE A O 1
ATOM 690 N N . TRP A 1 87 ? 15.466 -4.677 -12.193 1.00 56.44 87 TRP A N 1
ATOM 691 C CA . TRP A 1 87 ? 14.541 -3.780 -11.492 1.00 56.44 87 TRP A CA 1
ATOM 692 C C . TRP A 1 87 ? 13.516 -3.128 -12.411 1.00 56.44 87 TRP A C 1
ATOM 694 O O . TRP A 1 87 ? 12.381 -2.886 -12.013 1.00 56.44 87 TRP A O 1
ATOM 704 N N . SER A 1 88 ? 13.942 -2.800 -13.618 1.00 51.44 88 SER A N 1
ATOM 705 C CA . SER A 1 88 ? 13.188 -2.040 -14.595 1.00 51.44 88 SER A CA 1
ATOM 706 C C . SER A 1 88 ? 13.760 -2.384 -15.955 1.00 51.44 88 SER A C 1
ATOM 708 O O . SER A 1 88 ? 14.984 -2.505 -16.069 1.00 51.44 88 SER A O 1
ATOM 710 N N . ASP A 1 89 ? 12.925 -2.420 -16.992 1.00 55.41 89 ASP A N 1
ATOM 711 C CA . ASP A 1 89 ? 13.424 -2.156 -18.341 1.00 55.41 89 ASP A CA 1
ATOM 712 C C . ASP A 1 89 ? 14.403 -0.975 -18.254 1.00 55.41 89 ASP A C 1
ATOM 714 O O . ASP A 1 89 ? 14.131 -0.004 -17.540 1.00 55.41 89 ASP A O 1
ATOM 718 N N . ALA A 1 90 ? 15.587 -1.134 -18.850 1.00 45.47 90 ALA A N 1
ATOM 719 C CA . ALA A 1 90 ? 16.862 -0.508 -18.469 1.00 45.47 90 ALA A CA 1
ATOM 720 C C . ALA A 1 90 ? 16.911 1.040 -18.373 1.00 45.47 90 ALA A C 1
ATOM 722 O O . ALA A 1 90 ? 17.967 1.603 -18.090 1.00 45.47 90 ALA A O 1
ATOM 723 N N . GLU A 1 91 ? 15.796 1.737 -18.574 1.00 47.59 91 GLU A N 1
ATOM 724 C CA . GLU A 1 91 ? 15.677 3.188 -18.650 1.00 47.59 91 GLU A CA 1
ATOM 725 C C . GLU A 1 91 ? 15.074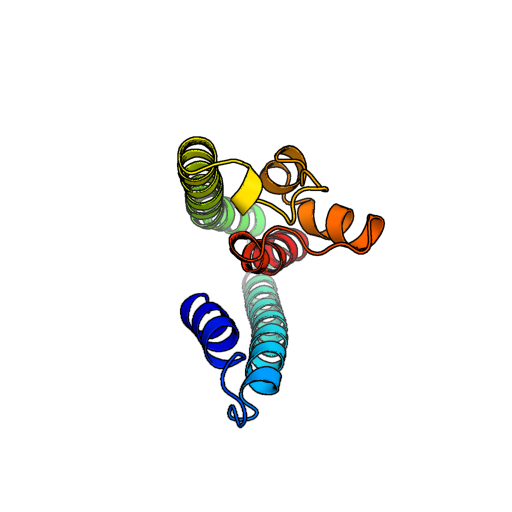 3.870 -17.401 1.00 47.59 91 GLU A C 1
ATOM 727 O O . GLU A 1 91 ? 15.165 5.094 -17.303 1.00 47.59 91 GLU A O 1
ATOM 732 N N . ILE A 1 92 ? 14.448 3.164 -16.437 1.00 53.16 92 ILE A N 1
ATOM 733 C CA . ILE A 1 92 ? 13.635 3.841 -15.395 1.00 53.16 92 ILE A CA 1
ATOM 734 C C . ILE A 1 92 ? 13.863 3.293 -13.979 1.00 53.16 92 ILE A C 1
ATOM 736 O O . ILE A 1 92 ? 13.211 2.356 -13.528 1.00 53.16 92 ILE A O 1
ATOM 740 N N . TRP A 1 93 ? 14.701 3.986 -13.208 1.00 64.38 93 TRP A N 1
ATOM 741 C CA . TRP A 1 93 ? 14.836 3.748 -11.771 1.00 64.38 93 TRP A CA 1
ATOM 742 C C . TRP A 1 93 ? 13.564 4.176 -11.027 1.00 64.38 93 TRP A C 1
ATOM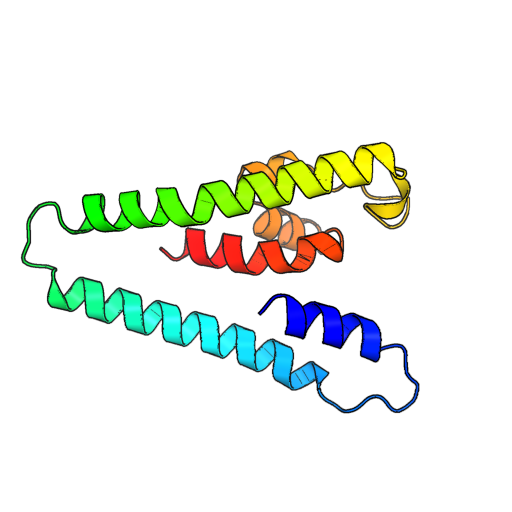 744 O O . TRP A 1 93 ? 13.278 5.368 -10.902 1.00 64.38 93 TRP A O 1
ATOM 754 N N . PHE A 1 94 ? 12.809 3.213 -10.494 1.00 72.81 94 PHE A N 1
ATOM 755 C CA . PHE A 1 94 ? 11.707 3.506 -9.578 1.00 72.81 94 PHE A CA 1
ATOM 756 C C . PHE A 1 94 ? 12.268 3.902 -8.200 1.00 72.81 94 PHE A C 1
ATOM 758 O O . PHE A 1 94 ? 13.097 3.177 -7.644 1.00 72.81 94 PHE A O 1
ATOM 765 N N . PRO A 1 95 ? 11.847 5.032 -7.612 1.00 78.31 95 PRO A N 1
ATOM 766 C CA . PRO A 1 95 ? 12.454 5.520 -6.383 1.00 78.31 95 PRO A CA 1
ATOM 767 C C . PRO A 1 95 ? 12.128 4.636 -5.174 1.00 78.31 95 PRO A C 1
ATOM 769 O O . PRO A 1 95 ? 10.960 4.489 -4.810 1.00 78.31 95 PRO A O 1
ATOM 772 N N . LEU A 1 96 ? 13.154 4.149 -4.467 1.00 77.31 96 LEU A N 1
ATOM 773 C CA . LEU A 1 96 ? 12.988 3.373 -3.226 1.00 77.31 96 LEU A CA 1
ATOM 774 C C . LEU A 1 96 ? 12.200 4.138 -2.152 1.00 77.31 96 LEU A C 1
ATOM 776 O O . LEU A 1 96 ? 11.412 3.543 -1.418 1.00 77.31 96 LEU A O 1
ATOM 780 N N . TRP A 1 97 ? 12.368 5.464 -2.088 1.00 80.69 97 TRP A N 1
ATOM 781 C CA . TRP A 1 97 ? 11.638 6.303 -1.135 1.00 80.69 97 TRP A CA 1
ATOM 782 C C . TRP A 1 97 ? 10.119 6.174 -1.298 1.00 80.69 97 TRP A C 1
ATOM 784 O O . TRP A 1 97 ? 9.401 6.248 -0.305 1.00 80.69 97 TRP A O 1
ATOM 794 N N . SER A 1 98 ? 9.627 5.920 -2.517 1.00 84.06 98 SER A N 1
ATOM 795 C CA . SER A 1 98 ? 8.194 5.749 -2.767 1.00 84.06 98 SER A CA 1
ATOM 796 C C . SER A 1 98 ? 7.652 4.458 -2.146 1.00 84.06 98 SER A C 1
ATOM 798 O O . SER A 1 98 ? 6.544 4.465 -1.617 1.00 84.06 98 SER A O 1
ATOM 800 N N . TYR A 1 99 ? 8.450 3.386 -2.108 1.00 82.88 99 TYR A N 1
ATOM 801 C CA . TYR A 1 99 ? 8.093 2.130 -1.439 1.00 82.88 99 TYR A CA 1
ATOM 802 C C . TYR A 1 99 ? 8.157 2.266 0.082 1.00 82.88 99 TYR A C 1
ATOM 804 O O . TYR A 1 99 ? 7.260 1.794 0.781 1.00 82.88 99 TYR A O 1
ATOM 812 N N . LEU A 1 100 ? 9.181 2.950 0.604 1.00 82.81 100 LEU A N 1
ATOM 813 C CA . LEU A 1 100 ? 9.337 3.179 2.046 1.00 82.81 100 LEU A CA 1
ATOM 814 C C . LEU A 1 100 ? 8.239 4.084 2.615 1.00 82.81 100 LEU A C 1
ATOM 816 O O . LEU A 1 100 ? 7.780 3.856 3.729 1.00 82.81 100 LEU A O 1
ATOM 820 N N . ALA A 1 101 ? 7.797 5.075 1.841 1.00 84.50 101 ALA A N 1
ATOM 821 C CA . ALA A 1 101 ? 6.693 5.959 2.203 1.00 84.50 101 ALA A CA 1
ATOM 822 C C . ALA A 1 101 ? 5.303 5.372 1.889 1.00 84.50 101 ALA A C 1
ATOM 824 O O . ALA A 1 101 ? 4.313 6.067 2.079 1.00 84.50 101 ALA A O 1
ATOM 825 N N . MET A 1 102 ? 5.218 4.148 1.344 1.00 83.44 102 MET A N 1
ATOM 826 C CA . MET A 1 102 ? 3.984 3.568 0.778 1.00 83.44 102 MET A CA 1
ATOM 827 C C . MET A 1 102 ? 3.288 4.476 -0.266 1.00 83.44 102 MET A C 1
ATOM 829 O O . MET A 1 102 ? 2.117 4.316 -0.590 1.00 83.44 102 MET A O 1
ATOM 833 N N . ALA A 1 103 ? 4.034 5.404 -0.869 1.00 84.00 103 ALA A N 1
ATOM 834 C CA . ALA A 1 103 ? 3.563 6.386 -1.843 1.00 84.00 103 ALA A CA 1
ATOM 835 C C . ALA A 1 103 ? 3.768 5.946 -3.306 1.00 84.00 103 ALA A C 1
ATOM 837 O O . ALA A 1 103 ? 3.549 6.732 -4.231 1.00 84.00 103 ALA A O 1
ATOM 838 N N . GLN A 1 104 ? 4.177 4.694 -3.541 1.00 83.50 104 GLN A N 1
ATOM 839 C CA . GLN A 1 104 ? 4.395 4.140 -4.884 1.00 83.50 104 GLN A CA 1
ATOM 840 C C . GLN A 1 104 ? 3.178 4.307 -5.806 1.00 83.50 104 GLN A C 1
ATOM 842 O O . GLN A 1 104 ? 3.354 4.583 -6.985 1.00 83.50 104 GLN A O 1
ATOM 847 N N . ASN A 1 105 ? 1.957 4.250 -5.264 1.00 85.25 105 ASN A N 1
ATOM 848 C CA . ASN A 1 105 ? 0.702 4.381 -6.013 1.00 85.25 105 ASN A CA 1
ATOM 849 C C . ASN A 1 105 ? 0.5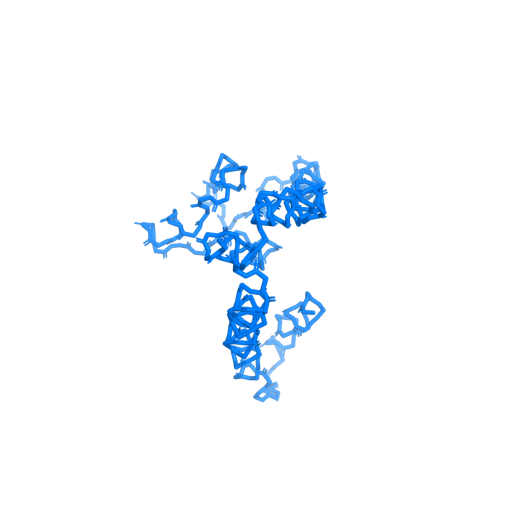64 5.771 -6.639 1.00 85.25 105 ASN A C 1
ATOM 851 O O . ASN A 1 1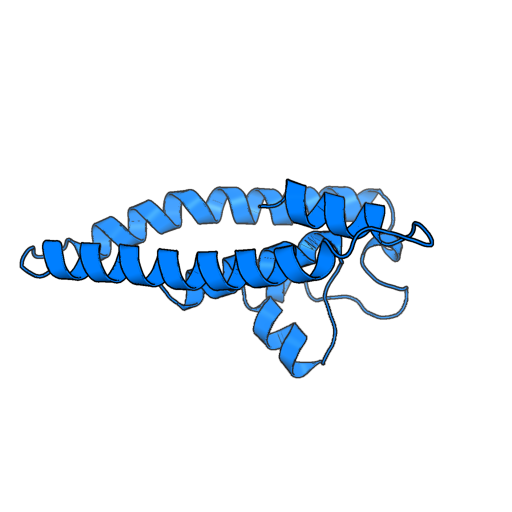05 ? 0.207 5.909 -7.809 1.00 85.25 105 ASN A O 1
ATOM 855 N N . PHE A 1 106 ? 0.894 6.809 -5.867 1.00 82.81 106 PHE A N 1
ATOM 856 C CA . PHE A 1 106 ? 0.894 8.187 -6.347 1.00 82.81 106 PHE A CA 1
ATOM 857 C C . PHE A 1 106 ? 1.973 8.397 -7.405 1.00 82.81 106 PHE A C 1
ATOM 859 O O . PHE A 1 106 ? 1.711 9.034 -8.420 1.00 82.81 106 PHE A O 1
ATOM 866 N N . TYR A 1 107 ? 3.159 7.816 -7.210 1.00 82.56 107 TYR A N 1
ATOM 867 C CA . TYR A 1 107 ? 4.245 7.912 -8.183 1.00 82.56 107 TYR A CA 1
ATOM 8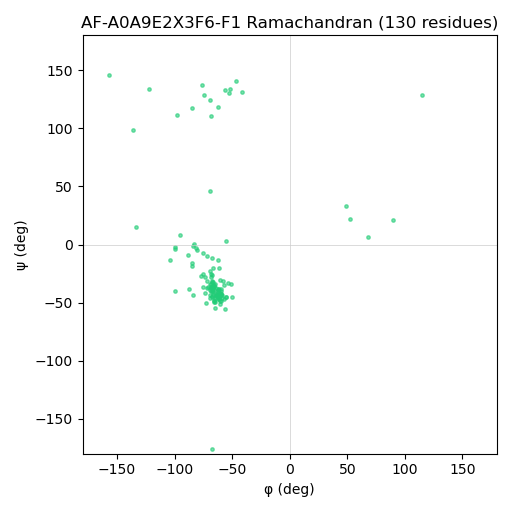68 C C . TYR A 1 107 ? 3.916 7.177 -9.494 1.00 82.56 107 TYR A C 1
ATOM 870 O O . TYR A 1 107 ? 4.119 7.733 -10.573 1.00 82.56 107 TYR A O 1
ATOM 878 N N . MET A 1 108 ? 3.340 5.973 -9.416 1.00 81.88 108 MET A N 1
ATOM 879 C CA . MET A 1 108 ? 2.853 5.205 -10.570 1.00 81.88 108 MET A CA 1
ATOM 880 C C . MET A 1 108 ? 1.793 5.988 -11.350 1.00 81.88 108 MET A C 1
ATOM 882 O O . MET A 1 108 ? 1.861 6.075 -12.573 1.00 81.88 108 MET A O 1
ATOM 886 N N . THR A 1 109 ? 0.857 6.622 -10.637 1.00 83.38 109 THR A N 1
ATOM 887 C CA . THR A 1 109 ? -0.207 7.438 -11.241 1.00 83.38 109 THR A CA 1
ATOM 888 C C . THR A 1 109 ? 0.353 8.707 -11.887 1.00 83.38 109 THR A C 1
ATOM 890 O O . THR A 1 109 ? 0.006 9.025 -13.020 1.00 83.38 109 THR A O 1
ATOM 893 N N . ALA A 1 110 ? 1.260 9.414 -11.205 1.00 83.44 110 ALA A N 1
ATOM 894 C CA . ALA A 1 110 ? 1.860 10.656 -11.695 1.00 83.44 110 ALA A CA 1
ATOM 895 C C . ALA A 1 110 ? 2.768 10.447 -12.914 1.00 83.44 110 ALA A C 1
ATOM 897 O O . ALA A 1 110 ? 2.883 11.329 -13.761 1.00 83.44 110 ALA A O 1
ATOM 898 N N . THR A 1 111 ? 3.424 9.289 -13.002 1.00 78.69 111 THR A N 1
ATOM 899 C CA . THR A 1 111 ? 4.345 8.969 -14.100 1.00 78.69 111 THR A CA 1
ATOM 900 C C . THR A 1 111 ? 3.721 8.087 -15.180 1.00 78.69 111 THR A C 1
ATOM 902 O O . THR A 1 111 ? 4.379 7.836 -16.187 1.00 78.69 111 THR A O 1
ATOM 905 N N . ALA A 1 112 ? 2.473 7.633 -14.990 1.00 75.69 112 ALA A N 1
ATOM 906 C CA . ALA A 1 112 ? 1.785 6.642 -15.824 1.00 75.69 112 ALA A CA 1
ATOM 907 C C . ALA A 1 112 ? 2.631 5.379 -16.088 1.00 75.69 112 ALA A C 1
ATOM 909 O O . ALA A 1 112 ? 2.563 4.774 -17.158 1.00 75.69 112 ALA A O 1
ATOM 910 N N . ARG A 1 113 ? 3.463 4.995 -15.113 1.00 72.44 113 ARG A N 1
ATOM 911 C CA . ARG A 1 113 ? 4.406 3.876 -15.210 1.00 72.44 113 ARG A CA 1
ATOM 912 C C . ARG A 1 113 ? 4.126 2.870 -14.112 1.00 72.44 113 ARG A C 1
ATOM 914 O O . ARG A 1 113 ? 3.989 3.229 -12.944 1.00 72.44 113 ARG A O 1
ATOM 921 N N . LEU A 1 114 ? 4.089 1.601 -14.494 1.00 67.56 114 LEU A N 1
ATOM 922 C CA . LEU A 1 114 ? 4.052 0.503 -13.542 1.00 67.56 114 LEU A CA 1
ATOM 923 C C . LEU A 1 114 ? 5.455 0.325 -12.951 1.00 67.56 114 LEU A C 1
ATOM 925 O O . LEU A 1 114 ? 6.457 0.432 -13.657 1.00 67.56 114 LEU A O 1
ATOM 929 N N . GLY A 1 115 ? 5.519 0.117 -11.637 1.00 70.00 115 GLY A N 1
ATOM 930 C CA . GLY A 1 115 ? 6.763 -0.237 -10.959 1.00 70.00 115 GLY A CA 1
ATOM 931 C C . GLY A 1 115 ? 7.259 -1.632 -11.356 1.00 70.00 115 GLY A C 1
ATOM 932 O O . GLY A 1 115 ? 6.639 -2.300 -12.184 1.00 70.00 115 GLY A O 1
ATOM 933 N N . PRO A 1 116 ? 8.352 -2.109 -10.740 1.00 70.25 116 PRO A N 1
ATOM 934 C CA . PRO A 1 116 ? 8.891 -3.438 -10.996 1.00 70.25 116 PRO A CA 1
ATOM 935 C C . PRO A 1 116 ? 7.795 -4.496 -10.839 1.00 70.25 116 PRO A C 1
ATOM 937 O O . PRO A 1 116 ? 7.119 -4.520 -9.809 1.00 70.25 116 PRO A O 1
ATOM 940 N N . HIS A 1 117 ? 7.642 -5.398 -11.813 1.00 67.81 117 HIS A N 1
ATOM 941 C CA . HIS A 1 117 ? 6.601 -6.441 -11.804 1.00 67.81 117 HIS A CA 1
ATOM 942 C C . HIS A 1 117 ? 6.571 -7.254 -10.496 1.00 67.81 117 HIS A C 1
ATOM 944 O O . HIS A 1 117 ? 5.508 -7.604 -9.990 1.00 67.81 117 HIS A O 1
ATOM 950 N N . TRP A 1 118 ? 7.741 -7.477 -9.893 1.00 69.19 118 TRP A N 1
ATOM 951 C CA . TRP A 1 118 ? 7.928 -8.173 -8.616 1.00 69.19 118 TRP A CA 1
ATOM 952 C C . TRP A 1 118 ? 7.352 -7.430 -7.406 1.00 69.19 118 TRP A C 1
ATOM 954 O O . TRP A 1 118 ? 6.908 -8.054 -6.444 1.00 69.19 118 TRP A O 1
ATOM 964 N N . LEU A 1 119 ? 7.362 -6.097 -7.456 1.00 72.94 119 LEU A N 1
ATOM 965 C CA . LEU A 1 119 ? 6.802 -5.219 -6.435 1.00 72.94 119 LEU A CA 1
ATOM 966 C C . LEU A 1 119 ? 5.420 -4.702 -6.829 1.00 72.94 119 LEU A C 1
ATOM 968 O O . LEU A 1 119 ? 4.793 -4.036 -6.024 1.00 72.94 119 LEU A O 1
ATOM 972 N N . ALA A 1 120 ? 4.891 -5.035 -8.009 1.00 69.94 120 ALA A N 1
ATOM 973 C CA . ALA A 1 120 ? 3.547 -4.621 -8.391 1.00 69.94 120 ALA A CA 1
ATOM 974 C C . ALA A 1 120 ? 2.507 -4.956 -7.299 1.00 69.94 120 ALA A C 1
ATOM 976 O O . ALA A 1 120 ? 1.787 -4.056 -6.894 1.00 69.94 120 ALA A O 1
ATOM 977 N N . PRO A 1 121 ? 2.468 -6.148 -6.673 1.00 74.62 121 PRO A N 1
ATOM 978 C CA . PRO A 1 121 ? 1.467 -6.429 -5.639 1.00 74.62 121 PRO A CA 1
ATOM 979 C C . PRO A 1 121 ? 1.548 -5.532 -4.389 1.00 74.62 121 PRO A C 1
ATOM 981 O O . PRO A 1 121 ? 0.617 -5.529 -3.588 1.00 74.62 121 PRO A O 1
ATOM 984 N N . THR A 1 122 ? 2.632 -4.774 -4.177 1.00 79.19 122 THR A N 1
ATOM 985 C CA . THR A 1 122 ? 2.727 -3.865 -3.026 1.00 79.19 122 THR A CA 1
ATOM 986 C C . THR A 1 122 ? 1.784 -2.671 -3.139 1.00 79.19 122 THR A C 1
ATOM 988 O O . THR A 1 122 ? 1.403 -2.106 -2.110 1.00 79.19 122 THR A O 1
ATOM 991 N N . TRP A 1 123 ? 1.357 -2.304 -4.354 1.00 76.56 123 TRP A N 1
ATOM 992 C CA . TRP A 1 123 ? 0.470 -1.163 -4.581 1.00 76.56 123 TRP A CA 1
ATOM 993 C C . TRP A 1 123 ? -0.893 -1.354 -3.894 1.00 76.56 123 TRP A C 1
ATOM 995 O O . TRP A 1 123 ? -1.413 -0.417 -3.279 1.00 76.56 123 TRP A O 1
ATOM 1005 N N . THR A 1 124 ? -1.436 -2.580 -3.905 1.00 76.81 124 THR A N 1
ATOM 1006 C CA . THR A 1 124 ? -2.716 -2.898 -3.250 1.00 76.81 124 THR A CA 1
ATOM 1007 C C . THR A 1 124 ? -2.607 -2.810 -1.733 1.00 76.81 124 THR A C 1
ATOM 1009 O O . THR A 1 124 ? -3.525 -2.314 -1.091 1.00 76.81 124 THR A O 1
ATOM 1012 N N . LEU A 1 125 ? -1.471 -3.231 -1.162 1.00 79.75 125 LEU A N 1
ATOM 1013 C CA . LEU A 1 125 ? -1.227 -3.132 0.278 1.00 79.75 125 LEU A CA 1
ATOM 1014 C C . LEU A 1 125 ? -1.087 -1.669 0.725 1.00 79.75 125 LEU A C 1
ATOM 1016 O O . LEU A 1 125 ? -1.623 -1.286 1.757 1.00 79.75 125 LEU A O 1
ATOM 1020 N N . ALA A 1 126 ? -0.412 -0.833 -0.069 1.00 81.62 126 ALA A N 1
ATOM 1021 C CA . ALA A 1 126 ? -0.340 0.603 0.198 1.00 81.62 126 ALA A CA 1
ATOM 1022 C C . ALA A 1 126 ? -1.705 1.293 0.103 1.00 81.62 126 ALA A C 1
ATOM 1024 O O . ALA A 1 126 ? -1.999 2.164 0.914 1.00 81.62 126 ALA A O 1
ATOM 1025 N N . MET A 1 127 ? -2.562 0.890 -0.843 1.00 77.69 127 MET A N 1
ATOM 1026 C CA . MET A 1 127 ? -3.945 1.376 -0.865 1.00 77.69 127 MET A CA 1
ATOM 1027 C C . MET A 1 127 ? -4.698 0.955 0.396 1.00 77.69 127 MET A C 1
ATOM 1029 O O . MET A 1 127 ? -5.380 1.779 0.991 1.00 77.69 127 MET A O 1
ATOM 1033 N N . GLU A 1 128 ? -4.556 -0.302 0.816 1.00 77.50 128 GLU A N 1
ATOM 1034 C CA . GLU A 1 128 ? -5.194 -0.817 2.028 1.00 77.50 128 GLU A CA 1
ATOM 1035 C C . GLU A 1 128 ? -4.827 0.024 3.263 1.00 77.50 128 GLU A C 1
ATOM 1037 O O . GLU A 1 128 ? -5.720 0.426 4.001 1.00 77.50 128 GLU A O 1
ATOM 1042 N N . GLU A 1 129 ? -3.546 0.370 3.434 1.00 78.94 129 GLU A N 1
ATOM 1043 C CA . GLU A 1 129 ? -3.077 1.224 4.538 1.00 78.94 129 GLU A CA 1
ATOM 1044 C C . GLU A 1 129 ? -3.544 2.687 4.443 1.00 78.94 129 GLU A C 1
ATOM 1046 O O . GLU A 1 129 ? -3.724 3.326 5.473 1.00 78.94 129 GLU A O 1
ATOM 1051 N N . HIS A 1 130 ? -3.791 3.228 3.244 1.00 79.44 130 HIS A N 1
ATOM 1052 C CA . HIS A 1 130 ? -4.354 4.580 3.089 1.00 79.44 130 HIS A CA 1
ATOM 1053 C C . HIS A 1 130 ? -5.861 4.659 3.365 1.00 79.44 130 HIS A C 1
ATOM 1055 O O . HIS A 1 130 ? -6.360 5.732 3.697 1.00 79.44 130 HIS A O 1
ATOM 1061 N N . PHE A 1 131 ? -6.591 3.560 3.158 1.00 71.88 131 PHE A N 1
ATOM 1062 C CA . PHE A 1 131 ? -8.034 3.494 3.403 1.00 71.88 131 PHE A CA 1
ATOM 1063 C C . PHE A 1 131 ? -8.389 3.182 4.864 1.00 71.88 131 PHE A C 1
ATOM 1065 O O . PHE A 1 131 ? -9.549 3.362 5.241 1.00 71.88 131 PHE A O 1
ATOM 1072 N N . TYR A 1 132 ? -7.429 2.701 5.661 1.00 66.44 132 TYR A N 1
ATOM 1073 C CA . TYR A 1 132 ? -7.580 2.516 7.107 1.00 66.44 132 TYR A CA 1
ATOM 1074 C C . TYR A 1 132 ? -7.678 3.849 7.850 1.00 66.44 132 TYR A C 1
ATOM 1076 O O . TYR A 1 132 ? -8.551 3.919 8.751 1.00 66.44 132 TYR A O 1
#

Radius of gyration: 17.66 Å; Cα contacts (8 Å, |Δi|>4): 46; chains: 1; bounding box: 43×31×51 Å

Sequence (132 aa):
MTIAVVVSHYLAEIPHGIPAFEVGWIAVDAFFVLSGYLIANLILDKIDRANFFSVFYVRRFCRTLPSYFLCVITLFAILSVLSPHIWSDAE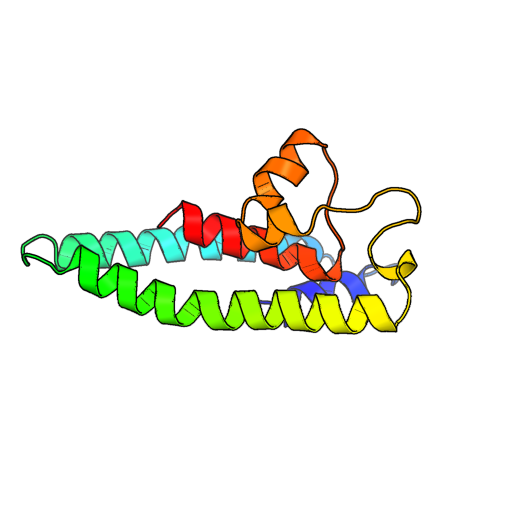IWFPLWSYLAMAQNFYMTATARLGPHWLAPTWTLAMEEHFY

Foldseek 3Di:
DVVLLVVVVVQVPDPVGDVSVVVVVVVLVVVVVVLVVVVVVVCVVCVPDPPPVVVVVVVVCVVLVVVQVCLLVVVVVVDVVVDVCQFDVNPDDDDSVCSVVLNSLVVCVVVVHQGRSSCNVSVSVSVSVVVD

Mean predicted aligned error: 12.32 Å